Protein 2CZW (pdb70)

Sequence (118 aa):
YVKFEVPKELAEKALQAVEIARDTGKIRKGTNETTKAVERGQAKLVIIAEDVDPEEIVAHLPPLCEEKEIPYIYVPSKKELGAAAGIEVAAASVAIIEPGKARDLVEEIAMKVRELMK

GO terms:
  GO:0001682 tRNA 5'-leader removal (P, IDA)
  GO:0004526 ribonuclease P activity (F, IDA)

Foldseek 3Di:
DDPFDDPLVLLVLVLVLLLQCLVFNDKDFAPVVQLVCLVVVQFQEKEFEPPDPVPVRCVVPVVSCVVSVHHYDYHHFQCSSCVSNPDNGGTRMMGRRTSGVCVVSSVVSSVVSVVRND

Radius of gyration: 12.28 Å; Cα contacts (8 Å, |Δi|>4): 237; chains: 1; bounding box: 27×31×29 Å

Organism: Pyrococcus horikoshii (strain ATCC 700860 / DSM 12428 / JCM 9974 / NBRC 100139 / OT-3) (NCBI:txid70601)

Structure (mmCIF, N/CA/C/O backbone):
data_2CZW
#
_entry.id   2CZW
#
_cell.length_a   44.561
_cell.length_b   82.940
_cell.length_c   32.189
_cell.angle_alpha   90.00
_cell.angle_beta   90.00
_cell.angle_gamma   90.00
#
_symmetry.space_group_name_H-M   'P 21 21 2'
#
loop_
_entity.id
_entity.type
_entity.pdbx_description
1 polymer '50S ribosomal protein L7Ae'
2 water water
#
loop_
_atom_site.group_PDB
_atom_site.id
_atom_site.type_symbol
_atom_site.label_atom_id
_atom_site.label_alt_id
_atom_site.label_comp_id
_atom_site.label_asym_id
_atom_site.label_entity_id
_atom_site.label_seq_id
_atom_site.pdbx_PDB_ins_code
_atom_site.Cartn_x
_atom_site.Cartn_y
_atom_site.Cartn_z
_atom_site.occupancy
_atom_site.B_iso_or_equiv
_atom_site.auth_seq_id
_atom_site.auth_comp_id
_atom_site.auth_asym_id
_atom_site.auth_atom_id
_atom_site.pdbx_PDB_model_num
ATOM 1 N N . TYR A 1 7 ? 132.295 98.564 93.799 1.00 20.56 7 TYR A N 1
ATOM 2 C CA . TYR A 1 7 ? 131.579 99.178 92.650 1.00 19.03 7 TYR A CA 1
ATOM 3 C C . TYR A 1 7 ? 131.964 100.642 92.436 1.00 17.93 7 TYR A C 1
ATOM 4 O O . TYR A 1 7 ? 131.368 101.320 91.602 1.00 19.92 7 TYR A O 1
ATOM 13 N N . VAL A 1 8 ? 132.950 101.124 93.189 1.00 15.57 8 VAL A N 1
ATOM 14 C CA . VAL A 1 8 ? 133.417 102.506 93.052 1.00 15.55 8 VAL A CA 1
ATOM 15 C C . VAL A 1 8 ? 134.519 102.544 91.985 1.00 16.05 8 VAL A C 1
ATOM 16 O O . VAL A 1 8 ? 135.647 102.098 92.222 1.00 17.82 8 VAL A O 1
ATOM 20 N N . LYS A 1 9 ? 134.186 103.097 90.822 1.00 14.04 9 LYS A N 1
ATOM 21 C CA . LYS A 1 9 ? 135.105 103.140 89.691 1.00 14.84 9 LYS A CA 1
ATOM 22 C C . LYS A 1 9 ? 136.056 104.324 89.578 1.00 14.98 9 LYS A C 1
ATOM 23 O O . LYS A 1 9 ? 136.936 104.334 88.715 1.00 15.36 9 LYS A O 1
ATOM 29 N N . PHE A 1 10 ? 135.882 105.325 90.432 1.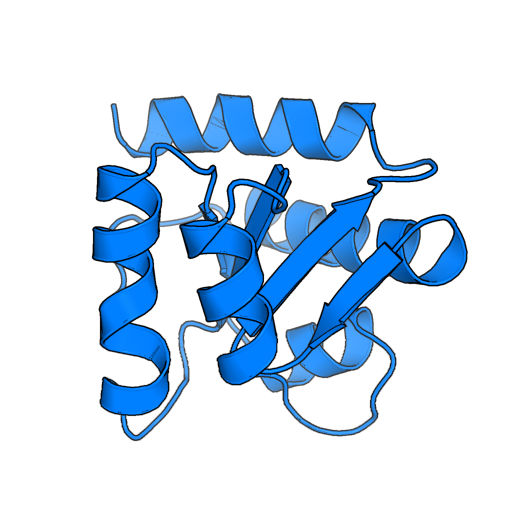00 13.51 10 PHE A N 1
ATOM 30 C CA . PHE A 1 10 ? 136.774 106.477 90.423 1.00 15.14 10 PHE A CA 1
ATOM 31 C C . PHE A 1 10 ? 136.696 107.238 91.741 1.00 14.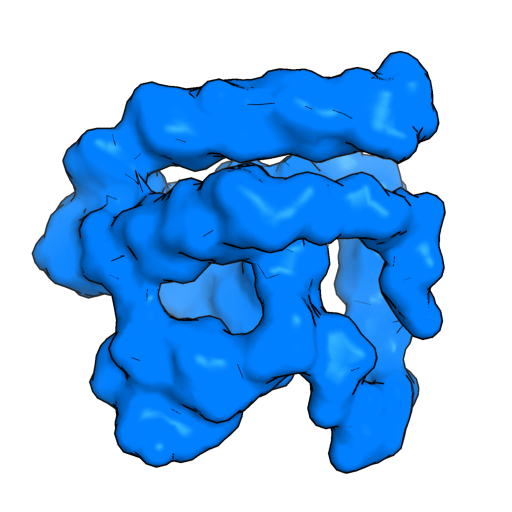75 10 PHE A C 1
ATOM 32 O O . PHE A 1 10 ? 135.701 107.152 92.463 1.00 15.56 10 PHE A O 1
ATOM 40 N N . GLU A 1 11 ? 137.771 107.951 92.058 1.00 13.88 11 GLU A N 1
ATOM 41 C CA . GLU A 1 11 ? 137.867 108.726 93.285 1.00 13.40 11 GLU A CA 1
ATOM 42 C C . GLU A 1 11 ? 137.271 110.116 93.087 1.00 14.43 11 GLU A C 1
ATOM 43 O O . GLU A 1 11 ? 137.765 110.911 92.286 1.00 15.66 11 GLU A O 1
ATOM 49 N N . VAL A 1 12 ? 136.210 110.403 93.827 1.00 14.02 12 VAL A N 1
ATOM 50 C CA . VAL A 1 12 ? 135.542 111.694 93.729 1.00 14.62 12 VAL A CA 1
ATOM 51 C C . VAL A 1 12 ? 136.087 112.644 94.781 1.00 14.43 12 VAL A C 1
ATOM 52 O O . VAL A 1 12 ? 136.117 112.313 95.961 1.00 16.13 12 VAL A O 1
ATOM 56 N N . PRO A 1 13 ? 136.546 113.835 94.363 1.00 15.38 13 PRO A N 1
ATOM 57 C CA . PRO A 1 13 ? 137.076 114.796 95.331 1.00 16.45 13 PRO A CA 1
ATOM 58 C C . PRO A 1 13 ? 135.975 115.147 96.324 1.00 16.60 13 PRO A C 1
ATOM 59 O O . PRO A 1 13 ? 134.811 115.259 95.945 1.00 13.53 13 PRO A O 1
ATOM 63 N N . LYS A 1 14 ? 136.341 115.308 97.589 1.00 20.15 14 LYS A N 1
ATOM 64 C CA . LYS A 1 14 ? 135.371 115.644 98.622 1.00 22.74 14 LYS A CA 1
ATOM 65 C C . LYS A 1 14 ? 134.519 116.829 98.190 1.00 22.51 14 LYS A C 1
ATOM 66 O O . LYS A 1 14 ? 133.315 116.852 98.423 1.00 21.45 14 LYS A O 1
ATOM 72 N N . GLU A 1 15 ? 135.155 117.804 97.548 1.00 23.58 15 GLU A N 1
ATOM 73 C CA . GLU A 1 15 ? 134.466 119.006 97.085 1.00 23.47 15 GLU A CA 1
ATOM 74 C C . GLU A 1 15 ? 133.351 118.691 96.090 1.00 22.07 15 GLU A C 1
ATOM 75 O O . GLU A 1 15 ? 132.251 119.243 96.182 1.00 19.57 15 GLU A O 1
ATOM 81 N N . LEU A 1 16 ? 133.636 117.806 95.138 1.00 19.43 16 LEU A N 1
ATOM 82 C CA . LEU A 1 16 ? 132.648 117.444 94.127 1.00 17.69 16 LEU A CA 1
ATOM 83 C C . LEU A 1 16 ? 131.489 116.652 94.723 1.00 16.63 16 LEU A C 1
ATOM 84 O O . LEU A 1 16 ? 130.340 116.809 94.301 1.00 15.82 16 LEU A O 1
ATOM 89 N N . ALA A 1 17 ? 131.788 115.797 95.700 1.00 17.08 17 ALA A N 1
ATOM 90 C CA . ALA A 1 17 ? 130.749 114.999 96.349 1.00 17.48 17 ALA A CA 1
ATOM 91 C C . ALA A 1 17 ? 129.770 115.921 97.076 1.00 17.39 17 ALA A C 1
ATOM 92 O O . ALA A 1 17 ? 128.562 115.696 97.057 1.00 14.31 17 ALA A O 1
ATOM 94 N N . GLU A 1 18 ? 130.294 116.962 97.719 1.00 18.86 18 GLU A N 1
ATOM 95 C CA . GLU A 1 18 ? 129.434 117.907 98.426 1.00 20.88 18 GLU A CA 1
ATOM 96 C C . GLU A 1 18 ? 128.542 118.664 97.444 1.00 19.54 18 GLU A C 1
ATOM 97 O O . GLU A 1 18 ? 127.402 119.012 97.763 1.00 20.56 18 GLU A O 1
ATOM 103 N N . LYS A 1 19 ? 129.058 118.914 96.246 1.00 19.12 19 LYS A N 1
ATOM 104 C CA . LYS A 1 19 ? 128.289 119.617 95.228 1.00 17.76 19 LYS A CA 1
ATOM 105 C C . LYS A 1 19 ? 127.160 118.725 94.724 1.00 17.66 19 LYS A C 1
ATOM 106 O O . LYS A 1 19 ? 126.089 119.213 94.356 1.00 16.05 19 LYS A O 1
ATOM 112 N N . ALA A 1 20 ? 127.398 117.415 94.706 1.00 16.26 20 ALA A N 1
ATOM 113 C CA . ALA A 1 20 ? 126.376 116.479 94.251 1.00 13.63 20 ALA A CA 1
ATOM 114 C C . ALA A 1 20 ? 125.238 116.439 95.269 1.00 14.87 20 ALA A C 1
ATOM 115 O O . ALA A 1 20 ? 124.067 116.317 94.905 1.00 12.52 20 ALA A O 1
ATOM 117 N N . LEU A 1 21 ? 125.586 116.528 96.549 1.00 14.10 21 LEU A N 1
ATOM 118 C CA . LEU A 1 21 ? 124.578 116.522 97.599 1.00 13.42 21 LEU A CA 1
ATOM 119 C C . LEU A 1 21 ? 123.810 117.839 97.522 1.00 15.62 21 LEU A C 1
ATOM 120 O O . LEU A 1 21 ? 122.630 117.895 97.847 1.00 11.97 21 LEU A O 1
ATOM 125 N N . GLN A 1 22 ? 124.488 118.896 97.084 1.00 17.37 22 GLN A N 1
ATOM 126 C CA . GLN A 1 22 ? 123.845 120.202 96.944 1.00 19.74 22 GLN A CA 1
ATOM 127 C C . GLN A 1 22 ? 122.845 120.134 95.795 1.00 18.34 22 GLN A C 1
ATOM 128 O O . GLN A 1 22 ? 121.737 120.671 95.886 1.00 19.83 22 GLN A O 1
ATOM 134 N N . ALA A 1 23 ? 123.246 119.474 94.713 1.00 15.06 23 ALA A N 1
ATOM 135 C CA . ALA A 1 23 ? 122.390 119.332 93.541 1.00 15.89 23 ALA A CA 1
ATOM 136 C C . ALA A 1 23 ? 121.143 118.528 93.890 1.00 17.30 23 ALA A C 1
ATOM 137 O O . ALA A 1 23 ? 120.041 118.850 93.448 1.00 17.72 23 ALA A O 1
ATOM 139 N N . VAL A 1 24 ? 121.319 117.477 94.683 1.00 17.44 24 VAL A N 1
ATOM 140 C CA . VAL A 1 24 ? 120.190 116.653 95.097 1.00 17.64 24 VAL A CA 1
ATOM 141 C C . VAL A 1 24 ? 119.227 117.461 95.978 1.00 19.00 24 VAL A C 1
ATOM 142 O O . VAL A 1 24 ? 118.008 117.373 95.815 1.00 17.92 24 VAL A O 1
ATOM 146 N N . GLU A 1 25 ? 119.776 118.238 96.908 1.00 20.63 25 GLU A N 1
ATOM 147 C CA . GLU A 1 25 ? 118.954 119.063 97.796 1.00 24.12 25 GLU A CA 1
ATOM 148 C C . GLU A 1 25 ? 118.110 120.033 96.980 1.00 23.28 25 GLU A C 1
ATOM 149 O O . GLU A 1 25 ? 116.899 120.141 97.172 1.00 24.38 25 GLU A O 1
ATOM 155 N N . ILE A 1 26 ? 118.767 120.736 96.067 1.00 23.28 26 ILE A N 1
ATOM 156 C CA . ILE A 1 26 ? 118.103 121.714 95.218 1.00 23.33 26 ILE A CA 1
ATOM 157 C C . ILE A 1 26 ? 117.066 121.090 94.289 1.00 24.00 26 ILE A C 1
ATOM 158 O O . ILE A 1 26 ? 115.948 121.596 94.172 1.00 23.32 26 ILE A O 1
ATOM 163 N N . ALA A 1 27 ? 117.430 119.992 93.632 1.00 22.61 27 ALA A N 1
ATOM 164 C CA . ALA A 1 27 ? 116.506 119.321 92.721 1.00 22.27 27 ALA A CA 1
ATOM 165 C C . ALA A 1 27 ? 115.320 118.779 93.508 1.00 22.70 27 ALA A C 1
ATOM 166 O O . ALA A 1 27 ? 114.222 118.616 92.974 1.00 23.51 27 ALA A O 1
ATOM 168 N N . ARG A 1 28 ? 115.555 118.492 94.782 1.00 23.09 28 ARG A N 1
ATOM 169 C CA . ARG A 1 28 ? 114.513 117.972 95.655 1.00 23.31 28 ARG A CA 1
ATOM 170 C C . ARG A 1 28 ? 113.458 119.046 95.909 1.00 24.84 28 ARG A C 1
ATOM 171 O O . ARG A 1 28 ? 112.259 118.791 95.811 1.00 23.86 28 ARG A O 1
ATOM 179 N N . ASP A 1 29 ? 113.916 120.252 96.228 1.00 26.44 29 ASP A N 1
ATOM 180 C CA . ASP A 1 29 ? 113.004 121.353 96.523 1.00 28.58 29 ASP A CA 1
ATOM 181 C C . ASP A 1 29 ? 112.437 122.059 95.298 1.00 28.96 29 ASP A C 1
ATOM 182 O O . ASP A 1 29 ? 111.322 122.577 95.343 1.00 31.06 29 ASP A O 1
ATOM 187 N N . THR A 1 30 ? 113.191 122.080 94.205 1.00 27.79 30 THR A N 1
ATOM 188 C CA . THR A 1 30 ? 112.746 122.792 93.014 1.00 27.65 30 THR A CA 1
ATOM 189 C C . THR A 1 30 ? 112.517 121.975 91.751 1.00 28.70 30 THR A C 1
ATOM 190 O O . THR A 1 30 ? 112.026 122.506 90.754 1.00 28.64 30 THR A O 1
ATOM 194 N N . GLY A 1 31 ? 112.868 120.695 91.776 1.00 28.98 31 GLY A N 1
ATOM 195 C CA . GLY A 1 31 ? 112.681 119.881 90.590 1.00 28.11 31 GLY A CA 1
ATOM 196 C C . GLY A 1 31 ? 112.021 118.551 90.872 1.00 28.68 31 GLY A C 1
ATOM 197 O O . GLY A 1 31 ? 111.002 118.484 91.559 1.00 29.82 31 GLY A O 1
ATOM 198 N N . LYS A 1 32 ? 112.608 117.484 90.342 1.00 27.70 32 LYS A N 1
ATOM 199 C CA . LYS A 1 32 ? 112.069 116.150 90.537 1.00 25.58 32 LYS A CA 1
ATOM 200 C C . LYS A 1 32 ? 113.182 115.111 90.629 1.00 24.99 32 LYS A C 1
ATOM 201 O O . LYS A 1 32 ? 114.005 114.986 89.721 1.00 24.83 32 LYS A O 1
ATOM 207 N N . ILE A 1 33 ? 113.204 114.370 91.731 1.00 23.24 33 ILE A N 1
ATOM 208 C CA . ILE A 1 33 ? 114.213 113.338 91.924 1.00 22.72 33 ILE A CA 1
ATOM 209 C C . ILE A 1 33 ? 113.557 112.015 92.301 1.00 24.45 33 ILE A C 1
ATOM 210 O O . ILE A 1 33 ? 112.413 111.982 92.762 1.00 25.50 33 ILE A O 1
ATOM 215 N N . ARG A 1 34 ? 114.294 110.928 92.099 1.00 24.00 34 ARG A N 1
ATOM 216 C CA . ARG A 1 34 ? 113.819 109.595 92.439 1.00 22.61 34 ARG A CA 1
ATOM 217 C C . ARG A 1 34 ? 114.711 109.059 93.558 1.00 21.77 34 ARG A C 1
ATOM 218 O O . ARG A 1 34 ? 115.928 109.242 93.519 1.00 21.57 34 ARG A O 1
ATOM 226 N N . LYS A 1 35 ? 114.104 108.418 94.554 1.00 20.12 35 LYS A N 1
ATOM 227 C CA . LYS A 1 35 ? 114.849 107.842 95.676 1.00 20.40 35 LYS A CA 1
ATOM 228 C C . LYS A 1 35 ? 114.763 106.324 95.658 1.00 17.77 35 LYS A C 1
ATOM 229 O O . LYS A 1 35 ? 113.703 105.759 95.392 1.00 14.71 35 LYS A O 1
ATOM 235 N N . GLY A 1 36 ? 115.879 105.668 95.958 1.00 16.66 36 GLY A N 1
ATOM 236 C CA . GLY A 1 36 ? 115.889 104.217 95.966 1.00 15.10 36 GLY A CA 1
ATOM 237 C C . GLY A 1 36 ? 116.405 103.668 94.654 1.00 14.66 36 GLY A C 1
ATOM 238 O O . GLY A 1 36 ? 116.277 104.318 93.614 1.00 13.53 36 GLY A O 1
ATOM 239 N N . THR A 1 37 ? 116.976 102.468 94.696 1.00 13.37 37 THR A N 1
ATOM 240 C CA . THR A 1 37 ? 117.541 101.858 93.500 1.00 14.24 37 THR A CA 1
ATOM 241 C C . THR A 1 37 ? 116.511 101.480 92.449 1.00 14.77 37 THR A C 1
ATOM 242 O O . THR A 1 37 ? 116.824 101.473 91.262 1.00 14.40 37 THR A O 1
ATOM 246 N N . ASN A 1 38 ? 115.292 101.155 92.868 1.00 13.84 38 ASN A N 1
ATOM 247 C CA . ASN A 1 38 ? 114.275 100.774 91.893 1.00 15.17 38 ASN A CA 1
ATOM 248 C C . ASN A 1 38 ? 113.920 101.886 90.921 1.00 13.37 38 ASN A C 1
ATOM 249 O O . ASN A 1 38 ? 113.980 101.685 89.708 1.00 14.88 38 ASN A O 1
ATOM 254 N N . GLU A 1 39 ? 113.564 103.061 91.437 1.00 13.14 39 GLU A N 1
ATOM 255 C CA . GLU A 1 39 ? 113.222 104.170 90.560 1.00 12.28 39 GLU A CA 1
ATOM 256 C C . GLU A 1 39 ? 114.458 104.790 89.918 1.00 12.37 39 GLU A C 1
ATOM 257 O O . GLU A 1 39 ? 114.358 105.404 88.853 1.00 13.08 39 GLU A O 1
ATOM 263 N N . THR A 1 40 ? 115.616 104.645 90.560 1.00 10.26 40 THR A N 1
ATOM 264 C CA . THR A 1 40 ? 116.856 105.184 89.992 1.00 10.95 40 THR A CA 1
ATOM 265 C C . THR A 1 40 ? 117.202 104.345 88.758 1.00 12.86 40 THR A C 1
ATOM 266 O O . THR A 1 40 ? 117.457 104.872 87.674 1.00 14.38 40 THR A O 1
ATOM 270 N N . THR A 1 41 ? 117.195 103.028 88.927 1.00 13.99 41 THR A N 1
ATOM 271 C CA . THR A 1 41 ? 117.507 102.128 87.827 1.00 15.78 41 THR A CA 1
ATOM 272 C C . THR A 1 41 ? 116.559 102.389 86.655 1.00 16.12 41 THR A C 1
ATOM 273 O O . THR A 1 41 ? 116.997 102.583 85.516 1.00 16.06 41 THR A O 1
ATOM 277 N N . LYS A 1 42 ? 115.263 102.417 86.940 1.00 15.70 42 LYS A N 1
ATOM 278 C CA . LYS A 1 42 ? 114.267 102.657 85.903 1.00 16.69 42 LYS A CA 1
ATOM 279 C C . LYS A 1 42 ? 114.511 103.986 85.183 1.00 17.17 42 LYS A C 1
ATOM 280 O O . LYS A 1 42 ? 114.390 104.064 83.962 1.00 14.93 42 LYS A O 1
ATOM 286 N N . ALA A 1 43 ? 114.879 105.024 85.931 1.00 14.33 43 ALA A N 1
ATOM 287 C CA . ALA A 1 43 ? 115.131 106.327 85.325 1.00 13.84 43 ALA A CA 1
ATOM 288 C C . ALA A 1 43 ? 116.322 106.259 84.371 1.00 14.88 43 ALA A C 1
ATOM 289 O O . ALA A 1 43 ? 116.338 106.926 83.337 1.00 16.95 43 ALA A O 1
ATOM 291 N N . VAL A 1 44 ? 117.317 105.447 84.715 1.00 16.24 44 VAL A N 1
ATOM 292 C CA . VAL A 1 44 ? 118.492 105.306 83.865 1.00 16.34 44 VAL A CA 1
ATOM 293 C C . VAL A 1 44 ? 118.136 104.557 82.588 1.00 18.89 44 VAL A C 1
ATOM 294 O O . VAL A 1 44 ? 118.470 104.999 81.491 1.00 19.77 44 VAL A O 1
ATOM 298 N N . GLU A 1 45 ? 117.452 103.427 82.738 1.00 18.83 45 GLU A N 1
ATOM 299 C CA . GLU A 1 45 ? 117.060 102.609 81.598 1.00 20.22 45 GLU A CA 1
ATOM 300 C C . GLU A 1 45 ? 116.228 103.373 80.573 1.00 22.76 45 GLU A C 1
ATOM 301 O O . GLU A 1 45 ? 116.352 103.137 79.370 1.00 21.53 45 GLU A O 1
ATOM 307 N N . ARG A 1 46 ? 115.383 104.284 81.052 1.00 21.39 46 ARG A N 1
ATOM 308 C CA . ARG A 1 46 ? 114.525 105.068 80.169 1.00 23.02 46 ARG A CA 1
ATOM 309 C C . ARG A 1 46 ? 115.154 106.398 79.762 1.00 21.64 46 ARG A C 1
ATOM 310 O O . ARG A 1 46 ? 114.531 107.200 79.064 1.00 20.05 46 ARG A O 1
ATOM 318 N N . GLY A 1 47 ? 116.387 106.628 80.205 1.00 20.40 47 GLY A N 1
ATOM 319 C CA . GLY A 1 47 ? 117.087 107.854 79.866 1.00 22.12 47 GLY A CA 1
ATOM 320 C C . GLY A 1 47 ? 116.485 109.111 80.463 1.00 22.83 47 GLY A C 1
ATOM 321 O O . GLY A 1 47 ? 116.704 110.213 79.958 1.00 24.03 47 GLY A O 1
ATOM 322 N N . GLN A 1 48 ? 115.736 108.954 81.547 1.00 22.38 48 GLN A N 1
ATOM 323 C CA . GLN A 1 48 ? 115.100 110.090 82.204 1.00 24.20 48 GLN A CA 1
ATOM 324 C C . GLN A 1 48 ? 116.040 110.819 83.163 1.00 22.45 48 GLN A C 1
ATOM 325 O O . GLN A 1 48 ? 115.898 112.021 83.399 1.00 22.04 48 GLN A O 1
ATOM 331 N N . ALA A 1 49 ? 117.005 110.087 83.708 1.00 20.41 49 ALA A N 1
ATOM 332 C CA . ALA A 1 49 ? 117.954 110.654 84.656 1.00 19.65 49 ALA A CA 1
ATOM 333 C C . ALA A 1 49 ? 119.012 111.554 84.024 1.00 20.06 49 ALA A C 1
ATOM 334 O O . ALA A 1 49 ? 119.630 111.196 83.021 1.00 21.59 49 ALA A O 1
ATOM 336 N N . LYS A 1 50 ? 119.215 112.725 84.622 1.00 20.26 50 LYS A N 1
ATOM 337 C CA . LYS A 1 50 ? 120.221 113.670 84.150 1.00 20.97 50 LYS A CA 1
ATOM 338 C C . LYS A 1 50 ? 121.498 113.448 84.959 1.00 19.96 50 LYS A C 1
ATOM 339 O O . LYS A 1 50 ? 122.596 113.773 84.512 1.00 19.15 50 LYS A O 1
ATOM 345 N N . LEU A 1 51 ? 121.337 112.894 86.157 1.00 17.54 51 LEU A N 1
ATOM 346 C CA . LEU A 1 51 ? 122.470 112.596 87.030 1.00 16.15 51 LEU A CA 1
ATOM 347 C C . LEU A 1 51 ? 122.069 111.557 88.065 1.00 15.77 51 LEU A C 1
ATOM 348 O O . LEU A 1 51 ? 121.016 111.664 88.691 1.00 15.63 51 LEU A O 1
ATOM 353 N N . VAL A 1 52 ? 122.910 110.544 88.235 1.00 15.27 52 VAL A N 1
ATOM 354 C CA . VAL A 1 52 ? 122.650 109.498 89.208 1.00 13.01 52 VAL A CA 1
ATOM 355 C C . VAL A 1 52 ? 123.684 109.638 90.321 1.00 13.38 52 VAL A C 1
ATOM 356 O O . VAL A 1 52 ? 124.873 109.755 90.048 1.00 13.66 52 VAL A O 1
ATOM 360 N N . ILE A 1 53 ? 123.225 109.654 91.569 1.00 13.27 53 ILE A N 1
ATOM 361 C CA . ILE A 1 53 ? 124.127 109.780 92.709 1.00 13.23 53 ILE A CA 1
ATOM 362 C C . ILE A 1 53 ? 124.102 108.461 93.471 1.00 13.01 53 ILE A C 1
ATOM 363 O O . ILE A 1 53 ? 123.042 107.996 93.897 1.00 11.46 53 ILE A O 1
ATOM 368 N N . ILE A 1 54 ? 125.278 107.863 93.638 1.00 10.49 54 ILE A N 1
ATOM 369 C CA . ILE A 1 54 ? 125.396 106.569 94.301 1.00 10.95 54 ILE A CA 1
ATOM 370 C C . ILE A 1 54 ? 126.261 106.623 95.559 1.00 9.50 54 ILE A C 1
ATOM 371 O O . ILE A 1 54 ? 127.396 107.093 95.514 1.00 11.45 54 ILE A O 1
ATOM 376 N N . ALA A 1 55 ? 125.723 106.141 96.678 1.00 8.75 55 ALA A N 1
ATOM 377 C CA . ALA A 1 55 ? 126.470 106.112 97.937 1.00 9.39 55 ALA A CA 1
ATOM 378 C C . ALA A 1 55 ? 127.554 105.037 97.862 1.00 11.07 55 ALA A C 1
ATOM 379 O O . ALA A 1 55 ? 127.332 103.970 97.296 1.00 11.50 55 ALA A O 1
ATOM 381 N N . GLU A 1 56 ? 128.722 105.306 98.444 1.00 11.68 56 GLU A N 1
ATOM 382 C CA . GLU A 1 56 ? 129.820 104.335 98.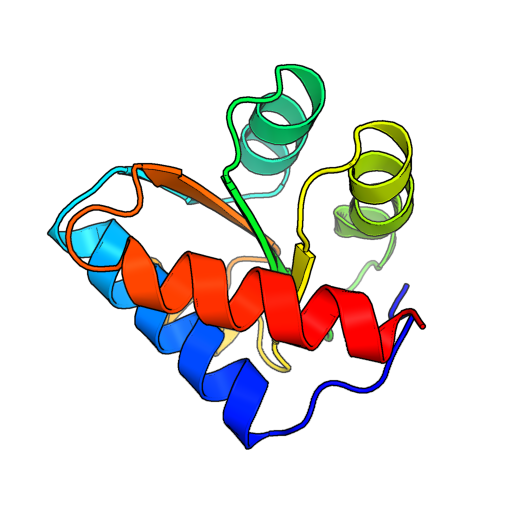403 1.00 13.10 56 GLU A CA 1
ATOM 383 C C . GLU A 1 56 ? 129.788 103.292 99.519 1.00 14.01 56 GLU A C 1
ATOM 384 O O . GLU A 1 56 ? 130.560 102.323 99.490 1.00 13.66 56 GLU A O 1
ATOM 390 N N . ASP A 1 57 ? 128.898 103.479 100.489 1.00 13.26 57 ASP A N 1
ATOM 391 C CA . ASP A 1 57 ? 128.823 102.578 101.634 1.00 15.81 57 ASP A CA 1
ATOM 392 C C . ASP A 1 57 ? 127.586 101.680 101.694 1.00 15.32 57 ASP A C 1
ATOM 393 O O . ASP A 1 57 ? 127.055 101.414 102.777 1.00 15.96 57 ASP A O 1
ATOM 398 N N . VAL A 1 58 ? 127.141 101.211 100.535 1.00 15.37 58 VAL A N 1
ATOM 399 C CA . VAL A 1 58 ? 125.983 100.333 100.461 1.00 16.37 58 VAL A CA 1
ATOM 400 C C . VAL A 1 58 ? 126.453 98.901 100.690 1.00 17.42 58 VAL A C 1
ATOM 401 O O . VAL A 1 58 ? 127.462 98.469 100.130 1.00 17.32 58 VAL A O 1
ATOM 405 N N . ASP A 1 59 ? 125.726 98.174 101.529 1.00 19.85 59 ASP A N 1
ATOM 406 C CA . ASP A 1 59 ? 126.074 96.796 101.850 1.00 24.43 59 ASP A CA 1
ATOM 407 C C . ASP A 1 59 ? 124.782 96.065 102.191 1.00 24.55 59 ASP A C 1
ATOM 408 O O . ASP A 1 59 ? 124.062 96.474 103.099 1.00 24.01 59 ASP A O 1
ATOM 413 N N . PRO A 1 60 ? 124.475 94.967 101.479 1.00 24.44 60 PRO A N 1
ATOM 414 C CA . PRO A 1 60 ? 125.218 94.331 100.383 1.00 24.48 60 PRO A CA 1
ATOM 415 C C . PRO A 1 60 ? 125.452 95.227 99.166 1.00 23.78 60 PRO A C 1
ATOM 416 O O . PRO A 1 60 ? 124.556 95.959 98.740 1.00 23.30 60 PRO A O 1
ATOM 420 N N . GLU A 1 61 ? 126.658 95.150 98.610 1.00 22.72 61 GLU A N 1
ATOM 421 C CA . GLU A 1 61 ? 127.036 95.928 97.429 1.00 23.57 61 GLU A CA 1
ATOM 422 C C . GLU A 1 61 ? 126.125 95.652 96.239 1.00 22.59 61 GLU A C 1
ATOM 423 O O . GLU A 1 61 ? 125.855 96.543 95.435 1.00 19.32 61 GLU A O 1
ATOM 429 N N . GLU A 1 62 ? 125.675 94.405 96.122 1.00 21.44 62 GLU A N 1
ATOM 430 C CA . GLU A 1 62 ? 124.815 93.987 95.019 1.00 22.56 62 GLU A CA 1
ATOM 431 C C . GLU A 1 62 ? 123.604 94.891 94.823 1.00 20.77 62 GLU A C 1
ATOM 432 O O . GLU A 1 62 ? 123.034 94.954 93.732 1.00 20.19 62 GLU A O 1
ATOM 438 N N . ILE A 1 63 ? 123.208 95.585 95.881 1.00 18.69 63 ILE A N 1
ATOM 439 C CA . ILE A 1 63 ? 122.064 96.481 95.811 1.00 16.70 63 ILE A CA 1
ATOM 440 C C . ILE A 1 63 ? 122.249 97.602 94.779 1.00 16.77 63 ILE A C 1
ATOM 441 O O . ILE A 1 63 ? 121.287 97.987 94.107 1.00 15.22 63 ILE A O 1
ATOM 446 N N . VAL A 1 64 ? 123.473 98.119 94.649 1.00 13.84 64 VAL A N 1
ATOM 447 C CA . VAL A 1 64 ? 123.750 99.198 93.693 1.00 13.38 64 VAL A CA 1
ATOM 448 C C . VAL A 1 64 ? 124.857 98.869 92.696 1.00 14.66 64 VAL A C 1
ATOM 449 O O . VAL A 1 64 ? 125.158 99.671 91.807 1.00 13.68 64 VAL A O 1
ATOM 453 N N . ALA A 1 65 ? 125.457 97.693 92.837 1.00 14.98 65 ALA A N 1
ATOM 454 C CA . ALA A 1 65 ? 126.556 97.287 91.962 1.00 16.15 65 ALA A CA 1
ATOM 455 C C . ALA A 1 65 ? 126.260 97.375 90.466 1.00 14.51 65 ALA A C 1
ATOM 456 O O . ALA A 1 65 ? 127.171 97.586 89.664 1.00 16.46 65 ALA A O 1
ATOM 458 N N . HIS A 1 66 ? 124.998 97.208 90.089 1.00 15.99 66 HIS A N 1
ATOM 459 C CA . HIS A 1 66 ? 124.610 97.261 88.679 1.00 17.41 66 HIS A CA 1
ATOM 460 C C . HIS A 1 66 ? 124.530 98.676 88.105 1.00 17.25 66 HIS A C 1
ATOM 461 O O . HIS A 1 66 ? 124.572 98.855 86.887 1.00 16.47 66 HIS A O 1
ATOM 468 N N . LEU A 1 67 ? 124.410 99.679 88.971 1.00 17.26 67 LEU A N 1
ATOM 469 C CA . LEU A 1 67 ? 124.281 101.060 88.498 1.00 17.26 67 LEU A CA 1
ATOM 470 C C . LEU A 1 67 ? 125.453 101.681 87.742 1.00 17.16 67 LEU A C 1
ATOM 471 O O . LEU A 1 67 ? 125.247 102.328 86.718 1.00 16.58 67 LEU A O 1
ATOM 476 N N . PRO A 1 68 ? 126.693 101.523 88.233 1.00 17.40 68 PRO A N 1
ATOM 477 C CA . PRO A 1 68 ? 127.773 102.140 87.454 1.00 18.92 68 PRO A CA 1
ATOM 478 C C . PRO A 1 68 ? 127.820 101.618 86.011 1.00 19.96 68 PRO A C 1
ATOM 479 O O . PRO A 1 68 ? 127.837 102.401 85.062 1.00 19.98 68 PRO A O 1
ATOM 483 N N . PRO A 1 69 ? 127.833 100.287 85.825 1.00 21.66 69 PRO A N 1
ATOM 484 C CA . PRO A 1 69 ? 127.874 99.779 84.450 1.00 22.50 69 PRO A CA 1
ATOM 485 C C . PRO A 1 69 ? 126.633 100.152 83.630 1.00 22.51 69 PRO A C 1
ATOM 486 O O . PRO A 1 69 ? 126.730 100.394 82.425 1.00 22.20 69 PRO A O 1
ATOM 490 N N . LEU A 1 70 ? 125.470 100.202 84.275 1.00 22.29 70 LEU A N 1
ATOM 491 C CA . LEU A 1 70 ? 124.246 100.557 83.558 1.00 21.17 70 LEU A CA 1
ATOM 492 C C . LEU A 1 70 ? 124.310 102.006 83.087 1.00 21.05 70 LEU A C 1
ATOM 493 O O . LEU A 1 70 ? 123.974 102.306 81.939 1.00 21.24 70 LEU A O 1
ATOM 498 N N . CYS A 1 71 ? 124.744 102.903 83.970 1.00 20.48 71 CYS A N 1
ATOM 499 C CA . CYS A 1 71 ? 124.844 104.314 83.616 1.00 20.49 71 CYS A CA 1
ATOM 500 C C . CYS A 1 71 ? 125.819 104.526 82.458 1.00 23.13 71 CYS A C 1
ATOM 501 O O . CYS A 1 71 ? 125.607 105.397 81.613 1.00 23.58 71 CYS A O 1
ATOM 504 N N . GLU A 1 72 ? 126.885 103.732 82.417 1.00 23.94 72 GLU A N 1
ATOM 505 C CA . GLU A 1 72 ? 127.863 103.850 81.339 1.00 26.39 72 GLU A CA 1
ATOM 506 C C . GLU A 1 72 ? 127.279 103.299 80.039 1.00 27.41 72 GLU A C 1
ATOM 507 O O . GLU A 1 72 ? 127.484 103.866 78.966 1.00 29.86 72 GLU A O 1
ATOM 513 N N . GLU A 1 73 ? 126.544 102.198 80.146 1.00 28.55 73 GLU A N 1
ATOM 514 C CA . GLU A 1 73 ? 125.909 101.566 78.994 1.00 29.98 73 GLU A CA 1
ATOM 515 C C . GLU A 1 73 ? 124.851 102.488 78.378 1.00 29.98 73 GLU A C 1
ATOM 516 O O . GLU A 1 73 ? 124.618 102.462 77.169 1.00 30.09 73 GLU A O 1
ATOM 522 N N . LYS A 1 74 ? 124.222 103.307 79.215 1.00 27.93 74 LYS A N 1
ATOM 523 C CA . LYS A 1 74 ? 123.184 104.231 78.763 1.00 27.07 74 LYS A CA 1
ATOM 524 C C . LYS A 1 74 ? 123.717 105.652 78.611 1.00 25.88 74 LYS A C 1
ATOM 525 O O . LYS A 1 74 ? 123.001 106.557 78.175 1.00 25.05 74 LYS A O 1
ATOM 531 N N . GLU A 1 75 ? 124.978 105.837 78.982 1.00 24.57 75 GLU A N 1
ATOM 532 C CA . GLU A 1 75 ? 125.633 107.130 78.906 1.00 24.50 75 GLU A CA 1
ATOM 533 C C . GLU A 1 75 ? 124.903 108.201 79.732 1.00 24.89 75 GLU A C 1
ATOM 534 O O . GLU A 1 75 ? 124.632 109.307 79.255 1.00 25.32 75 GLU A O 1
ATOM 540 N N . ILE A 1 76 ? 124.584 107.850 80.976 1.00 23.30 76 ILE A N 1
ATOM 541 C CA . ILE A 1 76 ? 123.921 108.758 81.915 1.00 19.38 76 ILE A CA 1
ATOM 542 C C . ILE A 1 76 ? 124.978 109.119 82.957 1.00 20.47 76 ILE A C 1
ATOM 543 O O . ILE A 1 76 ? 125.643 108.236 83.503 1.00 19.91 76 ILE A O 1
ATOM 548 N N . PRO A 1 77 ? 125.158 110.418 83.238 1.00 20.03 77 PRO A N 1
ATOM 549 C CA . PRO A 1 77 ? 126.151 110.863 84.221 1.00 20.22 77 PRO A 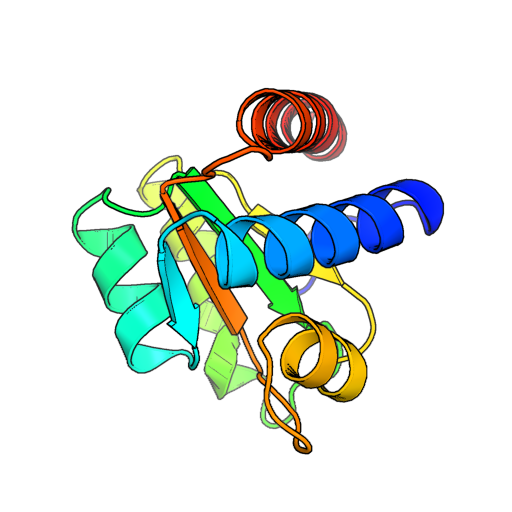CA 1
ATOM 550 C C . PRO A 1 77 ? 125.886 110.311 85.619 1.00 20.25 77 PRO A C 1
ATOM 551 O O . PRO A 1 77 ? 124.745 110.306 86.085 1.00 18.93 77 PRO A O 1
ATOM 555 N N . TYR A 1 78 ? 126.940 109.848 86.288 1.00 18.90 78 TYR A N 1
ATOM 556 C CA . TYR A 1 78 ? 126.789 109.328 87.639 1.00 18.98 78 TYR A CA 1
ATOM 557 C C . TYR A 1 78 ? 127.984 109.713 88.496 1.00 17.58 78 TYR A C 1
ATOM 558 O O . TYR A 1 78 ? 129.097 109.885 87.995 1.00 17.27 78 TYR A O 1
ATOM 567 N N . ILE A 1 79 ? 127.746 109.862 89.792 1.00 14.47 79 ILE A N 1
ATOM 568 C CA . ILE A 1 79 ? 128.808 110.236 90.708 1.00 15.04 79 ILE A CA 1
ATOM 569 C C . ILE A 1 79 ? 128.581 109.610 92.072 1.00 14.22 79 ILE A C 1
ATOM 570 O O . ILE A 1 79 ? 127.441 109.379 92.483 1.00 15.21 79 ILE A O 1
ATOM 575 N N . TYR A 1 80 ? 129.674 109.338 92.776 1.00 13.86 80 TYR A N 1
ATOM 576 C CA . TYR A 1 80 ? 129.584 108.746 94.099 1.00 12.88 80 TYR A CA 1
ATOM 577 C C . TYR A 1 80 ? 129.653 109.793 95.198 1.00 12.19 80 TYR A C 1
ATOM 578 O O . TYR A 1 80 ? 130.309 110.824 95.046 1.00 12.53 80 TYR A O 1
ATOM 587 N N . VAL A 1 81 ? 128.958 109.509 96.295 1.00 11.97 81 VAL A N 1
ATOM 588 C CA . VAL A 1 81 ? 128.970 110.335 97.495 1.00 12.51 81 VAL A CA 1
ATOM 589 C C . VAL A 1 81 ? 129.331 109.301 98.559 1.00 14.17 81 VAL A C 1
ATOM 590 O O . VAL A 1 81 ? 128.919 108.137 98.468 1.00 12.25 81 VAL A O 1
ATOM 594 N N . PRO A 1 82 ? 130.106 109.700 99.576 1.00 14.66 82 PRO A N 1
ATOM 595 C CA . PRO A 1 82 ? 130.528 108.778 100.633 1.00 15.67 82 PRO A CA 1
ATOM 596 C C . PRO A 1 82 ? 129.496 108.197 101.594 1.00 16.08 82 PRO A C 1
ATOM 597 O O . PRO A 1 82 ? 129.688 107.093 102.105 1.00 18.47 82 PRO A O 1
ATOM 601 N N . SER A 1 83 ? 128.404 108.913 101.832 1.00 15.48 83 SER A N 1
ATOM 602 C CA . SER A 1 83 ? 127.412 108.439 102.795 1.00 14.16 83 SER A CA 1
ATOM 603 C C . SER A 1 83 ? 125.960 108.311 102.341 1.00 14.75 83 SER A C 1
ATOM 604 O O . SER A 1 83 ? 125.322 109.300 101.955 1.00 12.23 83 SER A O 1
ATOM 607 N N . LYS A 1 84 ? 125.435 107.089 102.412 1.00 12.14 84 LYS A N 1
ATOM 608 C CA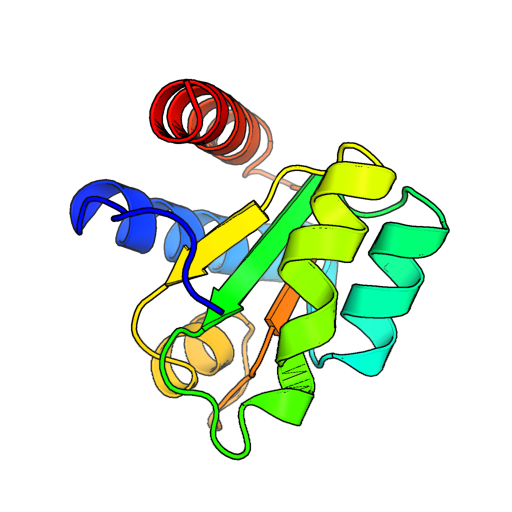 . LYS A 1 84 ? 124.047 106.856 102.048 1.00 13.49 84 LYS A CA 1
ATOM 609 C C . LYS A 1 84 ? 123.144 107.619 103.024 1.00 14.10 84 LYS A C 1
ATOM 610 O O . LYS A 1 84 ? 122.054 108.058 102.661 1.00 14.47 84 LYS A O 1
ATOM 616 N N . LYS A 1 85 ? 123.612 107.792 104.258 1.00 14.26 85 LYS A N 1
ATOM 617 C CA . LYS A 1 85 ? 122.850 108.534 105.267 1.00 15.68 85 LYS A CA 1
ATOM 618 C C . LYS A 1 85 ? 122.691 109.993 104.829 1.00 14.29 85 LYS A C 1
ATOM 619 O O . LYS A 1 85 ? 121.592 110.547 104.856 1.00 14.08 85 LYS A O 1
ATOM 625 N N . GLU A 1 86 ? 123.789 110.619 104.417 1.00 15.03 86 GLU A N 1
ATOM 626 C CA . GLU A 1 86 ? 123.723 112.008 103.980 1.00 16.79 86 GLU A CA 1
ATOM 627 C C . GLU A 1 86 ? 123.012 112.142 102.635 1.00 16.88 86 GLU A C 1
ATOM 628 O O . GLU A 1 86 ? 122.405 113.175 102.354 1.00 14.91 86 GLU A O 1
ATOM 634 N N . LEU A 1 87 ? 123.081 111.102 101.805 1.00 14.16 87 LEU A N 1
ATOM 635 C CA . LEU A 1 87 ? 122.404 111.145 100.509 1.00 14.00 87 LEU A CA 1
ATOM 636 C C . LEU A 1 87 ? 120.905 111.145 100.781 1.00 14.82 87 LEU A C 1
ATOM 637 O O . LEU A 1 87 ? 120.149 111.897 100.167 1.00 12.56 87 LEU A O 1
ATOM 642 N N . GLY A 1 88 ? 120.485 110.297 101.713 1.00 15.06 88 GLY A N 1
ATOM 643 C CA . GLY A 1 88 ? 119.079 110.232 102.063 1.00 18.08 88 GLY A CA 1
ATOM 644 C C . GLY A 1 88 ? 118.634 111.570 102.620 1.00 17.71 88 GLY A C 1
ATOM 645 O O . GLY A 1 88 ? 117.556 112.066 102.287 1.00 18.82 88 GLY A O 1
ATOM 646 N N . ALA A 1 89 ? 119.475 112.161 103.466 1.00 18.67 89 ALA A N 1
ATOM 647 C CA . ALA A 1 89 ? 119.173 113.453 104.075 1.00 18.93 89 ALA A CA 1
ATOM 648 C C . ALA A 1 89 ? 119.006 114.518 102.998 1.00 19.19 89 ALA A C 1
ATOM 649 O O . ALA A 1 89 ? 118.078 115.325 103.048 1.00 20.35 89 ALA A O 1
ATOM 651 N N . ALA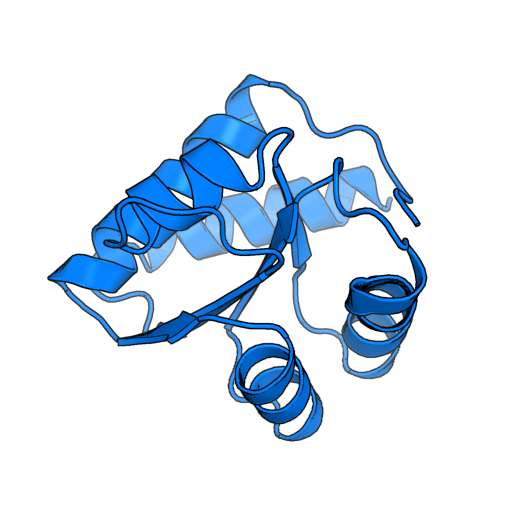 A 1 90 ? 119.906 114.517 102.021 1.00 17.67 90 ALA A N 1
ATOM 652 C CA . ALA A 1 90 ? 119.837 115.482 100.929 1.00 16.06 90 ALA A CA 1
ATOM 653 C C . ALA A 1 90 ? 118.571 115.231 100.112 1.00 16.13 90 ALA A C 1
ATOM 654 O O . ALA A 1 90 ? 117.950 116.166 99.611 1.00 14.05 90 ALA A O 1
ATOM 656 N N . ALA A 1 91 ? 118.194 113.961 99.993 1.00 13.76 91 ALA A N 1
ATOM 657 C CA . ALA A 1 91 ? 117.008 113.571 99.236 1.00 16.13 91 ALA A CA 1
ATOM 658 C C . ALA A 1 91 ? 115.714 113.864 99.991 1.00 16.40 91 ALA A C 1
ATOM 659 O O . ALA A 1 91 ? 114.626 113.722 99.438 1.00 16.10 91 ALA A O 1
ATOM 661 N N . GLY A 1 92 ? 115.835 114.253 101.257 1.00 16.93 92 GLY A N 1
ATOM 662 C CA . GLY A 1 92 ? 114.655 114.583 102.033 1.00 19.44 92 GLY A CA 1
ATOM 663 C C . GLY A 1 92 ? 114.136 113.565 103.029 1.00 20.91 92 GLY A C 1
ATOM 664 O O . GLY A 1 92 ? 113.055 113.755 103.584 1.00 21.03 92 GLY A O 1
ATOM 665 N N . ILE A 1 93 ? 114.874 112.483 103.257 1.00 21.61 93 ILE A N 1
ATOM 666 C CA . ILE A 1 93 ? 114.430 111.479 104.217 1.00 22.54 93 ILE A CA 1
ATOM 667 C C . ILE A 1 93 ? 115.426 111.354 105.365 1.00 23.74 93 ILE A C 1
ATOM 668 O O . ILE A 1 93 ? 116.616 111.621 105.204 1.00 23.65 93 ILE A O 1
ATOM 673 N N . GLU A 1 94 ? 114.923 110.959 106.529 1.00 24.68 94 GLU A N 1
ATOM 674 C CA . GLU A 1 94 ? 115.748 110.828 107.720 1.00 25.35 94 GLU A CA 1
ATOM 675 C C . GLU A 1 94 ? 116.609 109.582 107.736 1.00 23.66 94 GLU A C 1
ATOM 676 O O . GLU A 1 94 ? 117.438 109.414 108.627 1.00 23.52 94 GLU A O 1
ATOM 682 N N . VAL A 1 95 ? 116.402 108.701 106.767 1.00 19.89 95 VAL A N 1
ATOM 683 C CA . VAL A 1 95 ? 117.179 107.480 106.700 1.00 19.43 95 VAL A CA 1
ATOM 684 C C . VAL A 1 95 ? 118.004 107.440 105.425 1.00 17.07 95 VAL A C 1
ATOM 685 O O . VAL A 1 95 ? 117.864 108.299 104.555 1.00 16.98 95 VAL A O 1
ATOM 689 N N . ALA A 1 96 ? 118.870 106.443 105.326 1.00 15.71 96 ALA A N 1
ATOM 690 C CA . ALA A 1 96 ? 119.743 106.303 104.172 1.00 18.50 96 ALA A CA 1
ATOM 691 C C . ALA A 1 96 ? 119.019 106.086 102.852 1.00 17.21 96 ALA A C 1
ATOM 692 O O . ALA A 1 96 ? 117.893 105.597 102.816 1.00 16.09 96 ALA A O 1
ATOM 694 N N . ALA A 1 97 ? 119.693 106.485 101.776 1.00 16.10 97 ALA A N 1
ATOM 695 C CA . ALA A 1 97 ? 119.219 106.310 100.408 1.00 14.95 97 ALA A CA 1
ATOM 696 C C . ALA A 1 97 ? 120.454 105.761 99.688 1.00 13.65 97 ALA A C 1
ATOM 697 O O . ALA A 1 97 ? 121.506 106.396 99.695 1.00 12.60 97 ALA A O 1
ATOM 699 N N . ALA A 1 98 ? 120.336 104.579 99.088 1.00 13.71 98 ALA A N 1
ATOM 700 C CA . ALA A 1 98 ? 121.466 103.952 98.396 1.00 12.99 98 ALA A CA 1
ATOM 701 C C . ALA A 1 98 ? 121.826 104.680 97.108 1.00 13.67 98 ALA A C 1
ATOM 702 O O . ALA A 1 98 ? 122.998 104.773 96.732 1.00 11.04 98 ALA A O 1
ATOM 704 N N . SER A 1 99 ? 120.808 105.183 96.425 1.00 13.17 99 SER A N 1
ATOM 705 C CA . SER A 1 99 ? 121.021 105.910 95.188 1.00 12.81 99 SER A CA 1
ATOM 706 C C . SER A 1 99 ? 119.893 106.897 94.982 1.00 12.85 99 SER A C 1
ATOM 707 O O . SER A 1 99 ? 118.802 106.744 95.536 1.00 13.47 99 SER A O 1
ATOM 710 N N . VAL A 1 100 ? 120.167 107.915 94.182 1.00 12.89 100 VAL A N 1
ATOM 711 C CA . VAL A 1 100 ? 119.177 108.932 93.872 1.00 13.79 100 VAL A CA 1
ATOM 712 C C . VAL A 1 100 ? 119.367 109.312 92.419 1.00 14.03 100 VAL A C 1
ATOM 713 O O . VAL A 1 100 ? 120.487 109.314 91.916 1.00 14.30 100 VAL A O 1
ATOM 717 N N . ALA A 1 101 ? 118.271 109.620 91.738 1.00 15.37 101 ALA A N 1
ATOM 718 C CA . ALA A 1 101 ? 118.350 110.029 90.349 1.00 15.35 101 ALA A CA 1
ATOM 719 C C . ALA A 1 101 ? 117.664 111.378 90.192 1.00 15.55 101 ALA A C 1
ATOM 720 O O . ALA A 1 101 ? 116.507 111.534 90.573 1.00 15.49 101 ALA A O 1
ATOM 722 N N . ILE A 1 102 ? 118.392 112.353 89.657 1.00 16.48 102 ILE A N 1
ATOM 723 C CA . ILE A 1 102 ? 117.832 113.681 89.420 1.00 17.83 102 ILE A CA 1
ATOM 724 C C . ILE A 1 102 ? 117.184 113.637 88.038 1.00 19.95 102 ILE A C 1
ATOM 725 O O . ILE A 1 102 ? 117.867 113.424 87.035 1.00 20.58 102 ILE A O 1
ATOM 730 N N . ILE A 1 103 ? 115.866 113.814 87.996 1.00 21.23 103 ILE A N 1
ATOM 731 C CA . ILE A 1 103 ? 115.114 113.775 86.744 1.00 23.59 103 ILE A CA 1
ATOM 732 C C . ILE A 1 103 ? 114.980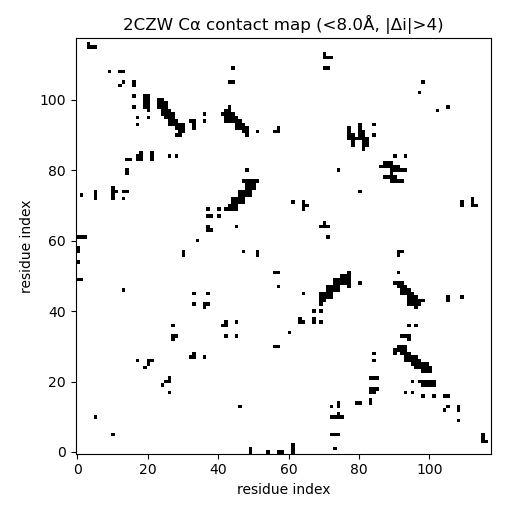 115.179 86.162 1.00 25.65 103 ILE A C 1
ATOM 733 O O . ILE A 1 103 ? 115.158 115.388 84.963 1.00 25.26 103 ILE A O 1
ATOM 738 N N . GLU A 1 104 ? 114.650 116.130 87.028 1.00 26.43 104 GLU A N 1
ATOM 739 C CA . GLU A 1 104 ? 114.509 117.530 86.644 1.00 29.07 104 GLU A CA 1
ATOM 740 C C . GLU A 1 104 ? 115.345 118.336 87.630 1.00 28.09 104 GLU A C 1
ATOM 741 O O . GLU A 1 104 ? 115.000 118.459 88.806 1.00 28.37 104 GLU A O 1
ATOM 747 N N . PRO A 1 105 ? 116.471 118.886 87.158 1.00 28.55 105 PRO A N 1
ATOM 748 C CA . PRO A 1 105 ? 117.397 119.681 87.964 1.00 29.00 105 PRO A CA 1
ATOM 749 C C . PRO A 1 105 ? 116.767 120.829 88.736 1.00 29.72 105 PRO A C 1
ATOM 750 O O . PRO A 1 105 ? 117.205 121.156 89.838 1.00 29.61 105 PRO A O 1
ATOM 754 N N . GLY A 1 106 ? 115.734 121.437 88.166 1.00 29.50 106 GLY A N 1
ATOM 755 C CA . GLY A 1 106 ? 115.118 122.569 88.831 1.00 30.08 106 GLY A CA 1
ATOM 756 C C . GLY A 1 106 ? 116.136 123.696 88.795 1.00 28.76 106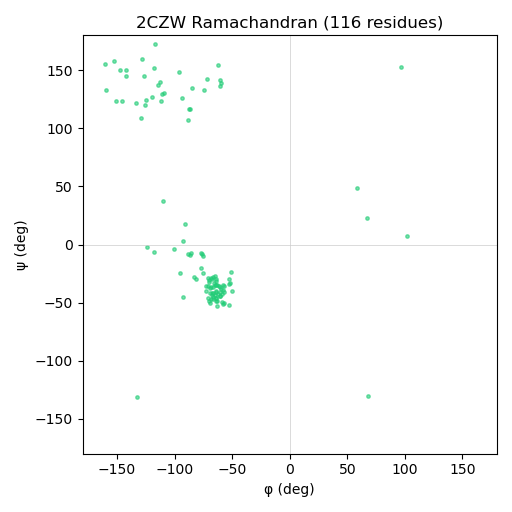 GLY A C 1
ATOM 757 O O . GLY A 1 106 ? 116.696 123.989 87.741 1.00 29.75 106 GLY A O 1
ATOM 758 N N . LYS A 1 107 ? 116.399 124.320 89.938 1.00 30.00 107 LYS A N 1
ATOM 759 C CA . LYS A 1 107 ? 117.368 125.407 89.982 1.00 29.76 107 LYS A CA 1
ATOM 760 C C . LYS A 1 107 ? 118.808 124.900 89.901 1.00 30.83 107 LYS A C 1
ATOM 761 O O . LYS A 1 107 ? 119.742 125.688 89.738 1.00 29.60 107 LYS A O 1
ATOM 767 N N . ALA A 1 108 ? 118.983 123.584 90.005 1.00 29.58 108 ALA A N 1
ATOM 768 C CA . ALA A 1 108 ? 120.313 122.979 89.960 1.00 29.72 108 ALA A CA 1
ATOM 769 C C . ALA A 1 108 ? 120.742 122.590 88.549 1.00 30.17 108 ALA A C 1
ATOM 770 O O . ALA A 1 108 ? 121.663 121.793 88.373 1.00 29.01 108 ALA A O 1
ATOM 772 N N . ARG A 1 109 ? 120.081 123.154 87.543 1.00 31.33 109 ARG A N 1
ATOM 773 C CA . ARG A 1 109 ? 120.412 122.843 86.157 1.00 31.73 109 ARG A CA 1
ATOM 774 C C . ARG A 1 109 ? 121.897 123.030 85.848 1.00 30.18 109 ARG A C 1
ATOM 775 O O . ARG A 1 109 ? 122.544 122.130 85.321 1.00 28.30 109 ARG A O 1
ATOM 783 N N . ASP A 1 110 ? 122.438 124.199 86.172 1.00 28.84 110 ASP A N 1
ATOM 784 C CA . ASP A 1 110 ? 123.844 124.462 85.899 1.00 28.95 110 ASP A CA 1
ATOM 785 C C . ASP A 1 110 ? 124.786 123.614 86.748 1.00 28.30 110 ASP A C 1
ATOM 786 O O . ASP A 1 110 ? 125.793 123.108 86.247 1.00 27.63 110 ASP A O 1
ATOM 791 N N . LEU A 1 111 ? 124.460 123.462 88.029 1.00 26.11 111 LEU A N 1
ATOM 792 C CA . LEU A 1 111 ? 125.288 122.675 88.936 1.00 25.36 111 LEU A CA 1
ATOM 793 C C . LEU A 1 111 ? 125.414 121.242 88.425 1.00 24.90 111 LEU A C 1
ATOM 794 O O . LEU A 1 111 ? 126.502 120.660 88.434 1.00 23.71 111 LEU A O 1
ATOM 799 N N . VAL A 1 112 ? 124.300 120.680 87.965 1.00 23.94 112 VAL A N 1
ATOM 800 C CA . VAL A 1 112 ? 124.298 119.319 87.436 1.00 24.74 112 VAL A CA 1
ATOM 801 C C . VAL A 1 112 ? 125.230 119.208 86.232 1.00 26.10 112 VAL A C 1
ATOM 802 O O . VAL A 1 112 ? 125.955 118.221 86.081 1.00 24.02 112 VAL A O 1
ATOM 806 N N . GLU A 1 113 ? 125.208 120.223 85.373 1.00 27.33 113 GLU A N 1
ATOM 807 C CA . GLU A 1 113 ? 126.063 120.228 84.195 1.00 27.97 113 GLU A CA 1
ATOM 808 C C . GLU A 1 113 ? 127.537 120.337 84.576 1.00 26.32 113 GLU A C 1
ATOM 809 O O . GLU A 1 113 ? 128.393 119.728 83.935 1.00 26.75 113 GLU A O 1
ATOM 815 N N . GLU A 1 114 ? 127.838 121.107 85.617 1.00 24.23 114 GLU A N 1
ATOM 816 C CA . GLU A 1 114 ? 129.222 121.240 86.061 1.00 25.02 114 GLU A CA 1
ATOM 817 C C . GLU A 1 114 ? 129.693 119.892 86.601 1.00 23.45 114 GLU A C 1
ATOM 818 O O . GLU A 1 114 ? 130.814 119.455 86.334 1.00 22.85 114 GLU A O 1
ATOM 824 N N . ILE A 1 115 ? 128.821 119.237 87.359 1.00 22.76 115 ILE A N 1
ATOM 825 C CA . ILE A 1 115 ? 129.134 117.938 87.943 1.00 20.73 115 ILE A CA 1
ATOM 826 C C . ILE A 1 115 ? 129.367 116.901 86.855 1.00 21.26 115 ILE A C 1
ATOM 827 O O . ILE A 1 115 ? 130.362 116.174 86.890 1.00 22.78 115 ILE A O 1
ATOM 832 N N . ALA A 1 116 ? 128.458 116.839 85.886 1.00 20.73 116 ALA A N 1
ATOM 833 C CA . ALA A 1 116 ? 128.575 115.887 84.786 1.00 22.66 116 ALA A CA 1
ATOM 834 C C . ALA A 1 116 ? 129.874 116.110 84.014 1.00 24.77 116 ALA A C 1
ATOM 835 O O . ALA A 1 116 ? 130.526 115.158 83.582 1.00 24.09 116 ALA A O 1
ATOM 837 N N . MET A 1 117 ? 130.242 117.375 83.844 1.00 25.42 117 MET A N 1
ATOM 838 C CA . MET A 1 117 ? 131.466 117.728 83.135 1.00 27.28 117 MET A CA 1
ATOM 839 C C . MET A 1 117 ? 132.706 117.265 83.900 1.00 26.38 117 MET A C 1
ATOM 840 O O . MET A 1 117 ? 133.616 116.674 83.323 1.00 26.19 117 MET A O 1
ATOM 845 N N . LYS A 1 118 ? 132.740 117.540 85.199 1.00 25.07 118 LYS A N 1
ATOM 846 C CA . LYS A 1 118 ? 133.880 117.150 86.019 1.00 25.26 118 LYS A CA 1
ATOM 847 C C . LYS A 1 118 ? 133.985 115.636 86.186 1.00 25.13 118 LYS A C 1
ATOM 848 O O . LYS A 1 118 ? 135.084 115.100 86.353 1.00 24.76 118 LYS A O 1
ATOM 854 N N . VAL A 1 119 ? 132.845 114.949 86.132 1.00 23.67 119 VAL A N 1
ATOM 855 C CA . VAL A 1 119 ? 132.830 113.492 86.253 1.00 24.12 119 VAL A CA 1
ATOM 856 C C . VAL A 1 119 ? 133.376 112.879 84.964 1.00 25.89 119 VAL A C 1
ATOM 857 O O . VAL A 1 119 ? 134.058 111.853 84.982 1.00 25.53 119 VAL A O 1
ATOM 861 N N . ARG A 1 120 ? 133.069 113.523 83.844 1.00 27.97 120 ARG A N 1
ATOM 862 C CA . ARG A 1 120 ? 133.521 113.071 82.535 1.00 29.32 120 ARG A CA 1
ATOM 863 C C . ARG A 1 120 ? 135.048 113.001 82.529 1.00 28.88 120 ARG A C 1
ATOM 864 O O . ARG A 1 120 ? 135.635 112.085 81.954 1.00 28.24 120 ARG A O 1
ATOM 872 N N . GLU A 1 121 ? 135.682 113.973 83.177 1.00 29.66 121 GLU A N 1
ATOM 873 C CA . GLU A 1 121 ? 137.138 114.018 83.263 1.00 31.24 121 GLU A CA 1
ATOM 874 C C . GLU A 1 121 ? 137.669 112.918 84.175 1.00 31.78 121 GLU A C 1
ATOM 875 O O . GLU A 1 121 ? 138.623 112.225 83.826 1.00 32.28 121 GLU A O 1
ATOM 881 N N . LEU A 1 122 ? 137.048 112.760 85.342 1.00 30.68 122 LEU A N 1
ATOM 882 C CA . LEU A 1 122 ? 137.463 111.737 86.300 1.00 31.44 122 LEU A CA 1
ATOM 883 C C . LEU A 1 122 ? 137.528 110.368 85.644 1.00 32.89 122 LEU A C 1
ATOM 884 O O . LEU A 1 122 ? 138.361 109.534 86.001 1.00 34.24 122 LEU A O 1
ATOM 889 N N . MET A 1 123 ? 136.633 110.143 84.690 1.00 34.23 123 MET A N 1
ATOM 890 C CA . MET A 1 123 ? 136.574 108.882 83.969 1.00 35.86 123 MET A CA 1
ATOM 891 C C . MET A 1 123 ? 137.543 108.924 82.795 1.00 36.97 123 MET A C 1
ATOM 892 O O . MET A 1 123 ? 137.766 107.917 82.125 1.00 36.84 123 MET A O 1
ATOM 897 N N . LYS A 1 124 ? 138.112 110.104 82.566 1.00 38.46 124 LYS A N 1
ATOM 898 C CA . LYS A 1 124 ? 139.061 110.340 81.481 1.00 40.35 124 LYS A CA 1
ATOM 899 C C . LYS A 1 124 ? 138.343 110.428 80.138 1.00 41.30 124 LYS A C 1
ATOM 900 O O . LYS A 1 124 ? 138.272 111.546 79.580 1.00 42.08 124 LYS A O 1
#

Secondary structure (DSSP, 8-state):
---SPPPHHHHHHHHHHHHHHHHHSEEEESHHHHHHHHHTT--SEEEEETT-SSGGGTTTHHHHHHHHT--EEEES-HHHHHHHHT-SS--SEEEEEE-GGGHHHHHHHHHHHHHHT-

B-factor: mean 23.69, std 9.45, range [8.0, 63.29]

InterPro domains:
  IPR004037 Large ribosomal subunit protein eL8-like, conserved site [PS01082] (70-87)
  IPR004038 Ribosomal protein eL8/eL30/eS12/Gadd45 [PF01248] (18-110)
  IPR018492 Ribosomal protein eL8/Nhp2 family [PR00881] (32-46)
  IPR018492 Ribosomal protein eL8/Nhp2 family [PR00881] (51-64)
  IPR018492 Ribosomal protein eL8/Nhp2 family [PR00881] (67-77)
  IPR018492 Ribosomal protein eL8/Nhp2 family [PR00881] (77-91)
  IPR022481 Large ribosomal subunit protein eL8, archaea [MF_00326] (3-122)
  IPR022481 Large ribosomal subunit protein eL8, archaea [TIGR03677] (6-121)
  IPR029064 Ribosomal protein eL30-like superfamily [G3DSA:3.30.1330.30] (1-123)
  IPR029064 Ribosomal protein eL30-like superfamily [SSF55315] (6-120)
  IPR050257 Large ribosomal subunit protein eL8/uL1-like [PTHR23105] (7-123)

Nearest PDB structures (foldseek):
  2czw-assembly1_A  TM=1.009E+00  e=6.968E-24  Pyrococcus horikoshii
  7ozq-assembly3_C  TM=9.948E-01  e=5.395E-22  Pyrococcus furiosus DSM 3638
  2fc3-assembly1_A  TM=9.972E-01  e=6.968E-19  Aeropyrum pernix
  3id5-assembly1_G  TM=9.867E-01  e=1.600E-17  Saccharolobus solfataricus
  9e7f-assembly1_AF  TM=9.894E-01  e=4.453E-17  Pyrobaculum calidifontis JCM 11548

Solvent-accessible surface area: 6417 Å² total; per-residue (Å²): 52,60,117,20,151,22,63,163,118,9,7,106,53,0,33,78,0,0,75,57,0,87,101,60,31,89,14,83,93,28,26,127,63,0,22,77,2,0,91,156,44,85,3,90,0,0,0,0,0,67,59,9,122,74,91,133,79,0,40,74,0,1,71,24,0,73,127,89,154,21,44,3,0,0,0,85,28,69,112,93,0,0,46,4,3,49,63,159,100,43,6,21,0,0,0,0,17,88,21,34,174,1,172,116,32,0,91,55,0,9,104,75,3,160,127,64,74,209

CATH classification: 3.30.1330.30